Protein AF-A0A7S4FE88-F1 (afdb_monomer_lite)

pLDDT: mean 75.57, std 20.67, range [32.81, 97.56]

Foldseek 3Di:
DQVVLVQDFDAQVPDDDDVPHPDWDAFQDKDFDDDPLGRDGFFIFGAHHTPVVCVVVVRGDGGTRTDDGCPDPVCVVDDNPDPPQDDSRDGGGDDDDPDDDPDDPPPPDDPPDDDDDDDDDDDDDDDDDDD

Radius of gyration: 26.71 Å; chains: 1; bounding box: 44×68×60 Å

Structure (mmCIF, N/CA/C/O backbone):
data_AF-A0A7S4FE88-F1
#
_entry.id   AF-A0A7S4FE88-F1
#
loop_
_atom_site.group_PDB
_atom_site.id
_atom_site.type_symbol
_atom_site.label_atom_id
_atom_site.label_alt_id
_atom_site.label_comp_id
_atom_site.label_asym_id
_atom_site.label_entity_id
_atom_site.label_seq_id
_atom_site.pdbx_PDB_ins_code
_atom_site.Cartn_x
_atom_site.Cartn_y
_atom_site.Cartn_z
_atom_site.occupancy
_atom_site.B_iso_or_equiv
_atom_site.auth_seq_id
_atom_site.auth_comp_id
_atom_site.auth_asym_id
_atom_site.auth_atom_id
_atom_site.pdbx_PDB_model_num
ATOM 1 N N . SER A 1 1 ? 9.727 -9.482 3.174 1.00 65.50 1 SER A N 1
ATOM 2 C CA . SER A 1 1 ? 8.409 -10.100 2.912 1.00 65.50 1 SER A CA 1
ATOM 3 C C . SER A 1 1 ? 8.005 -9.771 1.486 1.00 65.50 1 SER A C 1
ATOM 5 O O . SER A 1 1 ? 7.892 -8.592 1.181 1.00 65.50 1 SER A O 1
ATOM 7 N N . THR A 1 2 ? 7.843 -10.772 0.616 1.00 82.38 2 THR A N 1
ATOM 8 C CA . THR A 1 2 ? 7.549 -10.596 -0.825 1.00 82.38 2 THR A CA 1
ATOM 9 C C . THR A 1 2 ? 6.069 -10.799 -1.170 1.00 82.38 2 THR A C 1
ATOM 11 O O . THR A 1 2 ? 5.673 -10.649 -2.321 1.00 82.38 2 THR A O 1
ATOM 14 N N . TYR A 1 3 ? 5.216 -11.099 -0.181 1.00 91.75 3 TYR A N 1
ATOM 15 C CA . TYR A 1 3 ? 3.792 -11.395 -0.401 1.00 91.75 3 TYR A CA 1
ATOM 16 C C . TYR A 1 3 ? 3.035 -10.252 -1.083 1.00 91.75 3 TYR A C 1
ATOM 18 O O . TYR A 1 3 ? 2.165 -10.497 -1.914 1.00 91.75 3 TYR A O 1
ATOM 26 N N . LEU A 1 4 ? 3.380 -9.006 -0.753 1.00 89.25 4 LEU A N 1
ATOM 27 C CA . LEU A 1 4 ? 2.716 -7.831 -1.307 1.00 89.25 4 LEU A CA 1
ATOM 28 C C . LEU A 1 4 ? 2.999 -7.665 -2.808 1.00 89.25 4 LEU A C 1
ATOM 30 O O . LEU A 1 4 ? 2.077 -7.371 -3.555 1.00 89.25 4 LEU A O 1
ATOM 34 N N . LEU A 1 5 ? 4.224 -7.962 -3.265 1.00 88.38 5 LEU A N 1
ATOM 35 C CA . LEU A 1 5 ? 4.581 -7.985 -4.696 1.00 88.38 5 LEU A CA 1
ATOM 36 C C . LEU A 1 5 ? 3.813 -9.063 -5.474 1.00 88.38 5 LEU A C 1
ATOM 38 O O . LEU A 1 5 ? 3.693 -8.997 -6.689 1.00 88.38 5 LEU A O 1
ATOM 42 N N . ARG A 1 6 ? 3.258 -10.053 -4.768 1.00 89.69 6 ARG A N 1
ATOM 43 C CA . ARG A 1 6 ? 2.417 -11.114 -5.335 1.00 89.69 6 ARG A CA 1
ATOM 44 C C . ARG A 1 6 ? 0.919 -10.811 -5.214 1.00 89.69 6 ARG A C 1
ATOM 46 O O . ARG A 1 6 ? 0.104 -11.702 -5.426 1.00 89.69 6 ARG A O 1
ATOM 53 N N . GLY A 1 7 ? 0.553 -9.582 -4.838 1.00 91.19 7 GLY A N 1
ATOM 54 C CA . GLY A 1 7 ? -0.838 -9.129 -4.754 1.00 91.19 7 GLY A CA 1
ATOM 55 C C . GLY A 1 7 ? -1.565 -9.477 -3.451 1.00 91.19 7 GLY A C 1
ATOM 56 O O . GLY A 1 7 ? -2.786 -9.352 -3.390 1.00 91.19 7 GLY A O 1
ATOM 57 N N . ALA A 1 8 ? -0.862 -9.914 -2.401 1.00 95.19 8 ALA A N 1
ATOM 58 C CA . ALA A 1 8 ? -1.494 -10.134 -1.101 1.00 95.19 8 ALA A CA 1
ATOM 59 C C . ALA A 1 8 ? -1.974 -8.814 -0.474 1.00 95.19 8 ALA A C 1
ATOM 61 O O . ALA A 1 8 ? -1.307 -7.789 -0.583 1.00 95.19 8 ALA A O 1
ATOM 62 N N . ASP A 1 9 ? -3.091 -8.850 0.255 1.00 96.38 9 ASP A N 1
ATOM 63 C CA . ASP A 1 9 ? -3.584 -7.680 0.987 1.00 96.38 9 ASP A CA 1
ATOM 64 C C . ASP A 1 9 ? -2.616 -7.236 2.098 1.00 96.38 9 ASP A C 1
ATOM 66 O O . ASP A 1 9 ? -1.974 -8.057 2.762 1.00 96.38 9 ASP A O 1
ATOM 70 N N . LEU A 1 10 ? -2.563 -5.926 2.363 1.00 94.62 10 LEU A N 1
ATOM 71 C CA . LEU A 1 10 ? -1.744 -5.393 3.449 1.00 94.62 10 LEU A CA 1
ATOM 72 C C . LEU A 1 10 ? -2.444 -5.618 4.788 1.00 94.62 10 LEU A C 1
ATOM 74 O O . LEU A 1 10 ? -3.554 -5.131 5.046 1.00 94.62 10 LEU A O 1
ATOM 78 N N . MET A 1 11 ? -1.749 -6.321 5.671 1.00 95.69 11 MET A N 1
ATOM 79 C CA . MET A 1 11 ? -2.205 -6.599 7.024 1.00 95.69 11 MET A CA 1
ATOM 80 C C . MET A 1 11 ? -1.666 -5.533 7.983 1.00 95.69 11 MET A C 1
ATOM 82 O O . MET A 1 11 ? -0.482 -5.207 7.946 1.00 95.69 11 MET A O 1
ATOM 86 N N . LEU A 1 12 ? -2.522 -5.022 8.872 1.00 93.44 12 LEU A N 1
ATOM 87 C CA . LEU A 1 12 ? -2.180 -3.979 9.847 1.00 93.44 12 LEU A CA 1
ATOM 88 C C . LEU A 1 12 ? -0.960 -4.306 10.732 1.00 93.44 12 LEU A C 1
ATOM 90 O O . LEU A 1 12 ? -0.203 -3.375 11.002 1.00 93.44 12 LEU A O 1
ATOM 94 N N . PRO A 1 13 ? -0.687 -5.571 11.127 1.00 92.94 13 PRO A N 1
ATOM 95 C CA . PRO A 1 13 ? 0.528 -5.897 11.878 1.00 92.94 13 PRO A CA 1
ATOM 96 C C . PRO A 1 13 ? 1.836 -5.622 11.124 1.00 92.94 13 PRO A C 1
ATOM 98 O O . PRO A 1 13 ? 2.874 -5.479 11.759 1.00 92.94 13 PRO A O 1
ATOM 101 N N . GLY A 1 14 ? 1.798 -5.570 9.788 1.00 90.75 14 GLY A N 1
ATOM 102 C CA . GLY A 1 14 ? 2.956 -5.254 8.948 1.00 90.75 14 GLY A CA 1
ATOM 103 C C . GLY A 1 14 ? 3.134 -3.759 8.676 1.00 90.75 14 GLY A C 1
ATOM 104 O O . GLY A 1 14 ? 4.072 -3.385 7.979 1.00 90.75 14 GLY A O 1
ATOM 105 N N . VAL A 1 15 ? 2.239 -2.907 9.187 1.00 90.31 15 VAL A N 1
ATOM 106 C CA . VAL A 1 15 ? 2.316 -1.454 9.006 1.00 90.31 15 VAL A CA 1
ATOM 107 C C . VAL A 1 15 ? 3.143 -0.838 10.127 1.00 90.31 15 VAL A C 1
ATOM 109 O O . VAL A 1 15 ? 2.928 -1.102 11.311 1.00 90.31 15 VAL A O 1
ATOM 112 N N . LEU A 1 16 ? 4.088 0.012 9.746 1.00 87.38 16 LEU A N 1
ATOM 113 C CA . LEU A 1 16 ? 4.956 0.711 10.682 1.00 87.38 16 LEU A CA 1
ATOM 114 C C . LEU A 1 16 ? 4.213 1.871 11.339 1.00 87.38 16 LEU A C 1
ATOM 116 O O . LEU A 1 16 ? 3.407 2.558 10.713 1.00 87.38 16 LEU A O 1
ATOM 120 N N . ARG A 1 17 ? 4.497 2.082 12.624 1.00 81.50 17 ARG A N 1
ATOM 121 C CA . ARG A 1 17 ? 3.881 3.113 13.465 1.00 81.50 17 ARG A CA 1
ATOM 122 C C . ARG A 1 17 ? 5.016 3.957 14.057 1.00 81.50 17 ARG A C 1
ATOM 124 O O . ARG A 1 17 ? 5.737 3.448 14.908 1.00 81.50 17 ARG A O 1
ATOM 131 N N . GLY A 1 18 ? 5.221 5.188 13.587 1.00 73.88 18 GLY A N 1
ATOM 132 C CA . GLY A 1 18 ? 6.309 6.077 14.036 1.00 73.88 18 GLY A CA 1
ATOM 133 C C . GLY A 1 18 ? 6.567 7.236 13.067 1.00 73.88 18 GLY A C 1
ATOM 134 O O . GLY A 1 18 ? 5.633 7.700 12.429 1.00 73.88 18 GLY A O 1
ATOM 135 N N . GLU A 1 19 ? 7.807 7.704 12.907 1.00 57.16 19 GLU A N 1
ATOM 136 C CA . GLU A 1 19 ? 8.145 8.605 11.789 1.00 57.16 19 GLU A CA 1
ATOM 137 C C . GLU A 1 19 ? 7.770 7.916 10.464 1.00 57.16 19 GLU A C 1
ATOM 139 O O . GLU A 1 19 ? 8.326 6.877 10.114 1.00 57.16 19 GLU A O 1
ATOM 144 N N . GLY A 1 20 ? 6.731 8.426 9.795 1.00 59.91 20 GLY A N 1
ATOM 145 C CA . GLY A 1 20 ? 6.057 7.733 8.692 1.00 59.91 20 GLY A CA 1
ATOM 146 C C . GLY A 1 20 ? 4.706 7.089 9.039 1.00 59.91 20 GLY A C 1
ATOM 147 O O . GLY A 1 20 ? 4.237 6.251 8.268 1.00 59.91 20 GLY A O 1
ATOM 148 N N . VAL A 1 21 ? 4.056 7.448 10.164 1.00 59.94 21 VAL A N 1
ATOM 149 C CA . VAL A 1 21 ? 2.650 7.069 10.415 1.00 59.94 21 VAL A CA 1
ATOM 150 C C . VAL A 1 21 ? 1.835 7.491 9.189 1.00 59.94 21 VAL A C 1
ATOM 152 O O . VAL A 1 21 ? 1.928 8.654 8.789 1.00 59.94 21 VAL A O 1
ATOM 155 N N . PRO A 1 22 ? 1.017 6.601 8.599 1.00 66.06 22 PRO A N 1
ATOM 156 C CA . PRO A 1 22 ? 0.068 7.037 7.593 1.00 66.06 22 PRO A CA 1
ATOM 157 C C . PRO A 1 22 ? -0.813 8.125 8.207 1.00 66.06 22 PRO A C 1
ATOM 159 O O . PRO A 1 22 ? -1.396 7.920 9.275 1.00 66.06 22 PRO A O 1
ATOM 162 N N . GLU A 1 23 ? -0.899 9.274 7.536 1.00 79.75 23 GLU A N 1
ATOM 163 C CA . GLU A 1 23 ? -1.867 10.314 7.877 1.00 79.75 23 GLU A CA 1
ATOM 164 C C . GLU A 1 23 ? -3.232 9.681 8.181 1.00 79.75 23 GLU A C 1
ATOM 166 O O . GLU A 1 23 ? -3.580 8.670 7.550 1.00 79.75 23 GLU A O 1
ATOM 171 N N . PRO A 1 24 ? -4.023 10.259 9.104 1.00 88.50 24 PRO A N 1
ATOM 172 C CA . PRO A 1 24 ? -5.356 9.759 9.395 1.00 88.50 24 PRO A CA 1
ATOM 173 C C . PRO A 1 24 ? -6.112 9.425 8.105 1.00 88.50 24 PRO A C 1
ATOM 175 O O . PRO A 1 24 ? -6.147 10.208 7.158 1.00 88.50 24 PRO A O 1
ATOM 178 N N . PHE A 1 25 ? -6.660 8.219 8.045 1.00 91.88 25 PHE A N 1
ATOM 179 C CA . PHE A 1 25 ? -7.365 7.686 6.890 1.00 91.88 25 PHE A CA 1
ATOM 180 C C . PHE A 1 25 ? -8.731 7.165 7.316 1.00 91.88 25 PHE A C 1
ATOM 182 O O . PHE A 1 25 ? -8.921 6.643 8.422 1.00 91.88 25 PHE A O 1
ATOM 189 N N . LEU A 1 26 ? -9.690 7.298 6.416 1.00 96.00 26 LEU A N 1
ATOM 190 C CA . LEU A 1 26 ? -11.017 6.728 6.530 1.00 96.00 26 LEU A CA 1
ATOM 191 C C . LEU A 1 26 ? -11.029 5.329 5.920 1.00 96.00 26 LEU A C 1
ATOM 193 O O . LEU A 1 26 ? -10.098 4.911 5.229 1.00 96.00 26 LEU A O 1
ATOM 197 N N . ALA A 1 27 ? -12.093 4.580 6.195 1.00 95.38 27 ALA A N 1
ATOM 198 C CA . ALA A 1 27 ? -12.337 3.332 5.492 1.00 95.38 27 ALA A CA 1
ATOM 199 C C 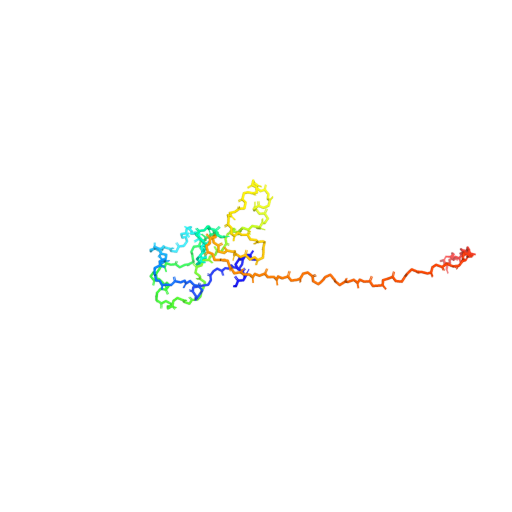. ALA A 1 27 ? -12.648 3.623 4.017 1.00 95.38 27 ALA A C 1
ATOM 201 O O . ALA A 1 27 ? -13.400 4.543 3.708 1.00 95.38 27 ALA A O 1
ATOM 202 N N . ARG A 1 28 ? -12.139 2.772 3.121 1.00 96.12 28 ARG A N 1
ATOM 203 C CA . ARG A 1 28 ? -12.268 2.845 1.655 1.00 96.12 28 ARG A CA 1
ATOM 204 C C . ARG A 1 28 ? -11.457 3.952 0.975 1.00 96.12 28 ARG A C 1
ATOM 206 O O . ARG A 1 28 ? -11.519 4.040 -0.251 1.00 96.12 28 ARG A O 1
ATOM 213 N N . ASP A 1 29 ? -10.626 4.685 1.704 1.00 95.94 29 ASP A N 1
ATOM 214 C CA . ASP A 1 29 ? -9.687 5.654 1.133 1.00 95.94 29 ASP A CA 1
ATOM 215 C C . ASP A 1 29 ? -8.670 4.986 0.208 1.00 95.94 29 ASP A C 1
ATOM 217 O O . ASP A 1 29 ? -8.216 3.865 0.456 1.00 95.94 29 ASP A O 1
ATOM 221 N N . LYS A 1 30 ? -8.292 5.683 -0.868 1.00 95.75 30 LYS A N 1
ATOM 222 C CA . LYS A 1 30 ? -7.214 5.241 -1.757 1.00 95.75 30 LYS A CA 1
ATOM 223 C C . LYS A 1 30 ? -5.873 5.634 -1.164 1.00 95.75 30 LYS A C 1
ATOM 225 O O . LYS A 1 30 ? -5.647 6.801 -0.858 1.00 95.75 30 LYS A O 1
ATOM 230 N N . ARG A 1 31 ? -4.982 4.659 -1.005 1.00 93.81 31 ARG A N 1
ATOM 231 C CA . ARG A 1 31 ? -3.636 4.869 -0.463 1.00 93.81 31 ARG A CA 1
ATOM 232 C C . ARG A 1 31 ? -2.615 4.046 -1.239 1.00 93.81 31 ARG A C 1
ATOM 234 O O . ARG A 1 31 ? -2.935 2.976 -1.764 1.00 93.81 31 ARG A O 1
ATOM 241 N N . CYS A 1 32 ? -1.391 4.557 -1.289 1.00 92.69 32 CYS A N 1
ATOM 242 C CA . CYS A 1 32 ? -0.224 3.817 -1.742 1.00 92.69 32 CYS A CA 1
ATOM 243 C C . CYS A 1 32 ? 0.475 3.133 -0.562 1.00 92.69 32 CYS A C 1
ATOM 245 O O . 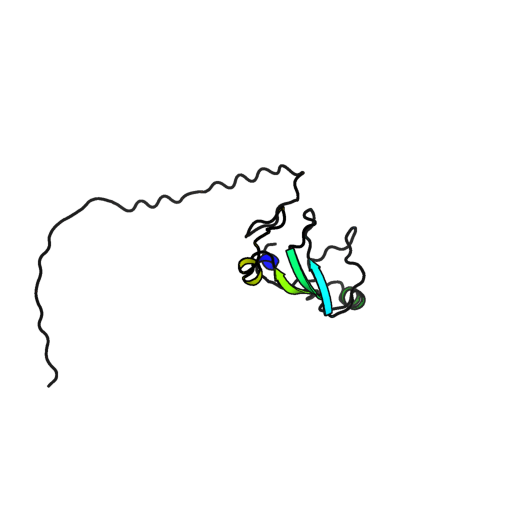CYS A 1 32 ? 0.365 3.567 0.586 1.00 92.69 32 CYS A O 1
ATOM 247 N N . VAL A 1 33 ? 1.193 2.055 -0.861 1.00 91.50 33 VAL A N 1
ATOM 248 C CA . VAL A 1 33 ? 2.095 1.382 0.071 1.00 91.50 33 VAL A CA 1
ATOM 249 C C . VAL A 1 33 ? 3.522 1.681 -0.353 1.00 91.50 33 VAL A C 1
ATOM 251 O O . VAL A 1 33 ? 3.884 1.470 -1.510 1.00 91.50 33 VAL A O 1
ATOM 254 N N . VAL A 1 34 ? 4.312 2.156 0.600 1.00 89.50 34 VAL A N 1
ATOM 255 C CA . VAL A 1 34 ? 5.750 2.398 0.470 1.00 89.50 34 VAL A CA 1
ATOM 256 C C . VAL A 1 34 ? 6.487 1.519 1.473 1.00 89.50 34 VAL A C 1
ATOM 258 O O . VAL A 1 34 ? 5.929 1.150 2.512 1.00 89.50 34 VAL A O 1
ATOM 261 N N . VAL A 1 35 ? 7.731 1.166 1.164 1.00 86.25 35 VAL A N 1
ATOM 262 C CA . VAL A 1 35 ? 8.575 0.349 2.043 1.00 86.25 35 VAL A CA 1
ATOM 263 C C . VAL A 1 35 ? 9.589 1.254 2.739 1.00 86.25 35 VAL A C 1
ATOM 265 O O . VAL A 1 35 ? 10.029 2.259 2.191 1.00 86.25 35 VAL A O 1
ATOM 268 N N . LEU A 1 36 ? 9.989 0.910 3.964 1.00 83.12 36 LEU A N 1
ATOM 269 C CA . LEU A 1 36 ? 11.139 1.561 4.601 1.00 83.12 36 LEU A CA 1
ATOM 270 C C . LEU A 1 36 ? 12.344 1.559 3.661 1.00 83.12 36 LEU A C 1
ATOM 272 O O . LEU A 1 36 ? 12.629 0.542 3.032 1.00 83.12 36 LEU A O 1
ATOM 276 N N . LYS A 1 37 ? 13.078 2.676 3.627 1.00 81.19 37 LYS A N 1
ATOM 277 C CA . LYS A 1 37 ? 14.290 2.855 2.809 1.00 81.19 37 LYS A CA 1
ATOM 278 C C . LYS A 1 37 ? 14.063 2.790 1.285 1.00 81.19 37 LYS A C 1
ATOM 280 O O . LYS A 1 37 ? 15.032 2.864 0.532 1.00 81.19 37 LYS A O 1
ATOM 285 N N . ASN A 1 38 ? 12.813 2.703 0.825 1.00 83.56 38 ASN A N 1
ATOM 286 C CA . ASN A 1 38 ? 12.437 2.945 -0.564 1.00 83.56 38 ASN A CA 1
ATOM 287 C C . ASN A 1 38 ? 11.136 3.767 -0.608 1.00 83.56 38 ASN A C 1
ATOM 289 O O . ASN A 1 38 ? 10.037 3.243 -0.422 1.00 83.56 38 ASN A O 1
ATOM 293 N N . GLY A 1 39 ? 11.270 5.074 -0.848 1.00 81.50 39 GLY A N 1
ATOM 294 C CA . GLY A 1 39 ? 10.155 6.024 -0.842 1.00 81.50 39 GLY A CA 1
ATOM 295 C C . GLY A 1 39 ? 9.226 5.920 -2.053 1.00 81.50 39 GLY A C 1
ATOM 296 O O . GLY A 1 39 ? 8.228 6.635 -2.124 1.00 81.50 39 GLY A O 1
ATOM 297 N N . MET A 1 40 ? 9.530 5.044 -3.009 1.00 86.19 40 MET A N 1
ATOM 298 C CA . MET A 1 40 ? 8.731 4.871 -4.213 1.00 86.19 40 MET A CA 1
ATOM 299 C C . MET A 1 40 ? 7.518 3.958 -3.934 1.00 86.19 40 MET A C 1
ATOM 301 O O . MET A 1 40 ? 7.661 2.954 -3.233 1.00 86.19 40 MET A O 1
ATOM 305 N N . PRO A 1 41 ? 6.318 4.247 -4.472 1.00 89.12 41 PRO A N 1
ATOM 306 C CA . PRO A 1 41 ? 5.133 3.407 -4.277 1.00 89.12 41 PRO A CA 1
ATOM 307 C C . PRO A 1 41 ? 5.285 2.002 -4.875 1.00 89.12 41 PRO A C 1
ATOM 309 O O . PRO A 1 41 ? 5.604 1.871 -6.054 1.00 89.12 41 PRO A O 1
ATOM 312 N N . MET A 1 42 ? 4.979 0.959 -4.097 1.00 88.56 42 MET A N 1
ATOM 313 C CA . MET A 1 42 ? 5.013 -0.433 -4.580 1.00 88.56 42 MET A CA 1
ATOM 314 C C . MET A 1 42 ? 3.646 -0.993 -4.959 1.00 88.56 42 MET A C 1
ATOM 316 O O . MET A 1 42 ? 3.532 -1.926 -5.751 1.00 88.56 42 MET A O 1
ATOM 320 N N . ALA A 1 43 ? 2.607 -0.484 -4.308 1.00 92.56 43 ALA A N 1
ATOM 321 C CA . ALA A 1 43 ? 1.249 -0.963 -4.457 1.00 92.56 43 ALA A CA 1
ATOM 322 C C . ALA A 1 43 ? 0.279 0.178 -4.191 1.00 92.56 43 ALA A C 1
ATOM 324 O O . ALA A 1 43 ? 0.566 1.096 -3.419 1.00 92.56 43 ALA A O 1
ATOM 325 N N . VAL A 1 44 ? -0.899 0.091 -4.792 1.00 94.75 44 VAL A N 1
ATOM 326 C CA . VAL A 1 44 ? -2.024 0.979 -4.513 1.00 94.75 44 VAL A CA 1
ATOM 327 C C . VAL A 1 44 ? -3.242 0.152 -4.146 1.00 94.75 44 VAL A C 1
ATOM 329 O O . VAL A 1 44 ? -3.459 -0.955 -4.645 1.00 94.75 44 VAL A O 1
ATOM 332 N N . GLY A 1 45 ? -4.045 0.680 -3.233 1.00 96.19 45 GLY A N 1
ATOM 333 C CA . GLY A 1 45 ? -5.176 -0.053 -2.697 1.00 96.19 45 GLY A CA 1
ATOM 334 C C . GLY A 1 45 ? -6.229 0.827 -2.052 1.00 96.19 45 GLY A C 1
ATOM 335 O O . GLY A 1 45 ? -6.142 2.054 -2.052 1.00 96.19 45 GLY A O 1
ATOM 336 N N . SER A 1 46 ? -7.246 0.169 -1.504 1.00 97.56 46 SER A N 1
ATOM 337 C CA . SER A 1 46 ? -8.311 0.796 -0.722 1.00 97.56 46 SER A CA 1
ATOM 338 C C . SER A 1 46 ? -8.200 0.359 0.731 1.00 97.56 46 SER A C 1
ATOM 340 O O . SER A 1 46 ? -8.152 -0.842 1.002 1.00 97.56 46 SER A O 1
ATOM 342 N N . THR A 1 47 ? -8.214 1.294 1.675 1.00 96.62 47 THR A N 1
ATOM 343 C CA . THR A 1 47 ? -8.241 0.961 3.104 1.00 96.62 47 THR A CA 1
ATOM 344 C C . THR A 1 47 ? -9.517 0.191 3.440 1.00 96.62 47 THR A C 1
ATOM 346 O O . THR A 1 47 ? -10.591 0.433 2.887 1.00 96.62 47 THR A O 1
ATOM 349 N N . THR A 1 48 ? -9.421 -0.778 4.341 1.00 96.94 48 THR A N 1
ATOM 350 C CA . THR A 1 48 ? -10.580 -1.570 4.788 1.00 96.94 48 THR A CA 1
ATOM 351 C C . THR A 1 48 ? -11.178 -1.055 6.089 1.00 96.94 48 THR A C 1
ATOM 353 O O . THR A 1 48 ? -12.290 -1.435 6.440 1.00 96.94 48 THR A O 1
ATOM 356 N N . LEU A 1 49 ? -10.436 -0.214 6.805 1.00 95.19 49 LEU A N 1
ATOM 357 C CA . LEU A 1 49 ? -10.779 0.353 8.103 1.00 95.19 49 LEU A CA 1
ATOM 358 C C . LEU A 1 49 ? -10.326 1.811 8.139 1.00 95.19 49 LEU A C 1
ATOM 360 O O . LEU A 1 49 ? -9.434 2.196 7.386 1.00 95.19 49 LEU A O 1
ATOM 364 N N . SER A 1 50 ? -10.906 2.600 9.033 1.00 94.94 50 SER A N 1
ATOM 365 C CA . SER A 1 50 ? -10.364 3.906 9.412 1.00 94.94 50 SER A CA 1
ATOM 366 C C . SER A 1 50 ? -9.208 3.767 10.408 1.00 94.94 50 SER A C 1
ATOM 368 O O . SER A 1 50 ? -9.083 2.750 11.099 1.00 94.94 50 SER A O 1
ATOM 370 N N . THR A 1 51 ? -8.394 4.813 10.567 1.00 92.88 51 THR A N 1
ATOM 371 C CA . THR A 1 51 ? -7.347 4.858 11.602 1.00 92.88 51 THR A CA 1
ATOM 372 C C . THR A 1 51 ? -7.933 4.659 13.000 1.00 92.88 51 THR A C 1
ATOM 374 O O . THR A 1 51 ? -7.347 3.968 13.833 1.00 92.88 51 THR A O 1
ATOM 377 N N . THR A 1 52 ? -9.125 5.196 13.272 1.00 94.56 52 THR A N 1
ATOM 378 C CA . THR A 1 52 ? -9.810 5.020 14.559 1.00 94.56 52 THR A CA 1
ATOM 379 C C . THR A 1 52 ? -10.164 3.554 14.816 1.00 94.56 52 THR A C 1
ATOM 381 O O . THR A 1 52 ? -9.934 3.042 15.911 1.00 94.56 52 THR A O 1
ATOM 384 N N . GLU A 1 53 ? -10.686 2.844 13.815 1.00 95.31 53 GLU A N 1
ATOM 385 C CA . GLU A 1 53 ? -10.997 1.414 13.928 1.00 95.31 53 GLU A CA 1
ATOM 386 C C . GLU A 1 53 ? -9.740 0.548 14.016 1.00 95.31 53 GLU A C 1
ATOM 388 O O . GLU A 1 53 ? -9.712 -0.402 14.798 1.00 95.31 53 GLU A O 1
ATOM 393 N N . ALA A 1 54 ? -8.695 0.882 13.255 1.00 93.62 54 ALA A N 1
ATOM 394 C CA . ALA A 1 54 ? -7.406 0.203 13.328 1.00 93.62 54 ALA A CA 1
ATOM 395 C C . ALA A 1 54 ? -6.815 0.296 14.743 1.00 93.62 54 ALA A C 1
ATOM 397 O O . ALA A 1 54 ? -6.377 -0.716 15.290 1.00 93.62 54 ALA A O 1
ATOM 398 N N . ASN A 1 55 ? -6.893 1.469 15.381 1.00 92.75 55 ASN A N 1
ATOM 399 C CA . ASN A 1 55 ? -6.478 1.651 16.773 1.00 92.75 55 ASN A CA 1
ATOM 400 C C . ASN A 1 55 ? -7.325 0.824 17.750 1.00 92.75 55 ASN A C 1
ATOM 402 O O . ASN A 1 55 ? -6.764 0.113 18.582 1.00 92.75 55 ASN A O 1
ATOM 406 N N . LYS A 1 56 ? -8.660 0.834 17.611 1.00 95.81 56 LYS A N 1
ATOM 407 C CA . LYS A 1 56 ? -9.561 0.001 18.437 1.00 95.81 56 LYS A CA 1
ATOM 408 C C . LYS A 1 56 ? -9.253 -1.494 18.315 1.00 95.81 56 LYS A C 1
ATOM 410 O O . LYS A 1 56 ? -9.332 -2.221 19.298 1.00 95.81 56 LYS A O 1
ATOM 415 N N . LYS A 1 57 ? -8.867 -1.950 17.121 1.00 94.44 57 LYS A N 1
ATOM 416 C CA . LYS A 1 57 ? -8.457 -3.337 16.839 1.00 94.44 57 LYS A CA 1
ATOM 417 C C . LYS A 1 57 ? -6.979 -3.611 17.135 1.00 94.44 57 LYS A C 1
ATOM 419 O O . LYS A 1 57 ? -6.475 -4.665 16.754 1.00 94.44 57 LYS A O 1
ATOM 424 N N . GLN A 1 58 ? -6.276 -2.677 17.778 1.00 93.94 58 GLN A N 1
ATOM 425 C CA . GLN A 1 58 ? -4.853 -2.784 18.112 1.00 93.94 58 GLN A CA 1
ATOM 426 C C . GLN A 1 58 ? -3.974 -3.133 16.900 1.00 93.94 58 GLN A C 1
ATOM 428 O O . GLN A 1 58 ? -3.037 -3.921 17.012 1.00 93.94 58 GLN A O 1
ATOM 433 N N . TRP A 1 59 ? -4.290 -2.559 15.735 1.00 93.06 59 TRP A N 1
ATOM 434 C CA . TRP A 1 59 ? -3.572 -2.781 14.480 1.00 93.06 59 TRP A CA 1
ATOM 435 C C . TRP A 1 59 ? -3.516 -4.255 14.052 1.00 93.06 59 TRP A C 1
ATOM 437 O O . TRP A 1 59 ? -2.517 -4.731 13.521 1.00 93.06 59 TRP A O 1
ATOM 447 N N . LYS A 1 60 ? -4.612 -4.993 14.257 1.00 94.88 60 LYS A N 1
ATOM 448 C CA . LYS A 1 60 ? -4.765 -6.378 13.793 1.00 94.88 60 LYS A CA 1
ATOM 449 C C . LYS A 1 60 ? -5.763 -6.492 12.645 1.00 94.88 60 LYS A C 1
ATOM 451 O O . LYS A 1 60 ? -6.750 -5.762 12.576 1.00 94.88 60 LYS A O 1
ATOM 456 N N . GLY A 1 61 ? -5.529 -7.479 11.782 1.00 95.00 61 GLY A N 1
ATOM 457 C CA . GLY A 1 61 ? -6.382 -7.789 10.635 1.00 95.00 61 GLY A CA 1
ATOM 458 C C . GLY A 1 61 ? -5.970 -7.066 9.353 1.00 95.00 61 GLY A C 1
ATOM 459 O O . GLY A 1 61 ? -4.867 -6.535 9.245 1.00 95.00 61 GLY A O 1
ATOM 460 N N . LYS A 1 62 ? -6.861 -7.093 8.361 1.00 96.25 62 LYS A N 1
ATOM 461 C CA . LYS A 1 62 ? -6.651 -6.474 7.048 1.00 96.25 62 LYS A CA 1
ATOM 462 C C . LYS A 1 62 ? -6.766 -4.953 7.153 1.00 96.25 62 LYS A C 1
ATOM 464 O O . LYS A 1 62 ? -7.743 -4.464 7.723 1.00 96.25 62 LYS A O 1
ATOM 469 N N . GLY A 1 63 ? -5.775 -4.236 6.626 1.00 94.56 63 GLY A N 1
ATOM 470 C CA . GLY A 1 63 ? -5.713 -2.771 6.635 1.00 94.56 63 GLY A CA 1
ATOM 471 C C . GLY A 1 63 ? -5.956 -2.142 5.267 1.00 94.56 63 GLY A C 1
ATOM 472 O O . GLY A 1 63 ? -6.636 -1.121 5.176 1.00 94.56 63 GLY A O 1
ATOM 473 N N . LEU A 1 64 ? -5.446 -2.768 4.205 1.00 95.88 64 LEU A N 1
ATOM 474 C CA . LEU A 1 64 ? -5.608 -2.315 2.825 1.00 95.88 64 LEU A CA 1
ATOM 475 C C . LEU A 1 64 ? -5.935 -3.513 1.936 1.00 95.88 64 LEU A C 1
ATOM 477 O O . LEU A 1 64 ? -5.231 -4.522 1.970 1.00 95.88 64 LEU A O 1
ATOM 481 N N . ARG A 1 65 ? -6.974 -3.377 1.113 1.00 97.31 65 ARG A N 1
ATOM 482 C CA . ARG A 1 65 ? -7.178 -4.244 -0.043 1.00 97.31 65 ARG A CA 1
ATOM 483 C C . ARG A 1 65 ? -6.308 -3.749 -1.185 1.00 97.31 65 ARG A C 1
ATOM 485 O O . ARG A 1 65 ? -6.482 -2.606 -1.614 1.00 97.31 65 ARG A O 1
ATOM 492 N N . VAL A 1 66 ? -5.421 -4.595 -1.681 1.00 96.44 66 VAL A N 1
ATOM 493 C CA . VAL A 1 66 ? -4.552 -4.251 -2.809 1.00 96.44 66 VAL A CA 1
ATOM 494 C C . VAL A 1 66 ? -5.358 -4.278 -4.104 1.00 96.44 66 VAL A C 1
ATOM 496 O O . VAL A 1 66 ? -6.206 -5.144 -4.304 1.00 96.44 66 VAL A O 1
ATOM 499 N N . LEU A 1 67 ? -5.145 -3.270 -4.948 1.00 96.12 67 LEU A N 1
ATOM 500 C CA . LEU A 1 67 ? -5.799 -3.138 -6.252 1.00 96.12 67 LEU A CA 1
ATOM 501 C C . LEU A 1 67 ? -4.806 -3.294 -7.399 1.00 96.12 67 LEU A C 1
ATOM 503 O O . LEU A 1 67 ? -5.175 -3.818 -8.441 1.00 96.12 67 LEU A O 1
ATOM 507 N N . HIS A 1 68 ? -3.576 -2.825 -7.203 1.00 93.31 68 HIS A N 1
ATOM 508 C CA . HIS A 1 68 ? -2.520 -2.885 -8.202 1.00 93.31 68 HIS A CA 1
ATOM 509 C C . HIS A 1 68 ? -1.155 -2.908 -7.514 1.00 93.31 68 HIS A C 1
ATOM 511 O O . HIS A 1 68 ? -0.967 -2.239 -6.489 1.00 93.31 68 HIS A O 1
ATOM 517 N N . VAL A 1 69 ? -0.222 -3.676 -8.076 1.00 92.94 69 VAL A N 1
ATOM 518 C CA . VAL A 1 69 ? 1.169 -3.778 -7.615 1.00 92.94 69 VAL A CA 1
ATOM 519 C C . VAL A 1 69 ? 2.125 -3.612 -8.787 1.00 92.94 69 VAL A C 1
ATOM 521 O O . VAL A 1 69 ? 1.799 -3.947 -9.926 1.00 92.94 69 VAL A O 1
ATOM 524 N N . VAL A 1 70 ? 3.330 -3.122 -8.508 1.00 89.25 70 VAL A N 1
ATOM 525 C CA . VAL A 1 70 ? 4.393 -3.072 -9.518 1.00 89.25 70 VAL A CA 1
ATOM 526 C C . VAL A 1 70 ? 4.660 -4.494 -10.040 1.00 89.25 70 VAL A C 1
ATOM 528 O O . VAL A 1 70 ? 4.749 -5.435 -9.253 1.00 89.25 70 VAL A O 1
ATOM 531 N N . TYR A 1 71 ? 4.788 -4.632 -11.364 1.00 88.50 71 TYR A N 1
ATOM 532 C CA . TYR A 1 71 ? 4.929 -5.896 -12.111 1.00 88.50 71 TYR A CA 1
ATOM 533 C C . TYR A 1 71 ? 3.694 -6.804 -12.215 1.00 88.50 71 TYR A C 1
ATOM 535 O O . TYR A 1 71 ? 3.832 -7.938 -12.674 1.00 88.50 71 TYR A O 1
ATOM 543 N N . ASP A 1 72 ? 2.492 -6.348 -11.854 1.00 90.62 72 ASP A N 1
ATOM 544 C CA . ASP A 1 72 ? 1.282 -7.096 -12.216 1.00 90.62 72 ASP A CA 1
ATOM 545 C C . ASP A 1 72 ? 0.926 -6.972 -13.711 1.00 90.62 72 ASP A C 1
ATOM 547 O O . ASP A 1 72 ? 1.546 -6.233 -14.476 1.00 90.62 72 ASP A O 1
ATOM 551 N N . CYS A 1 73 ? -0.105 -7.695 -14.153 1.00 90.44 73 CYS A N 1
ATOM 552 C CA . CYS A 1 73 ? -0.515 -7.688 -15.558 1.00 90.44 73 CYS A CA 1
ATOM 553 C C . CYS A 1 73 ? -0.908 -6.288 -16.063 1.00 90.44 73 CYS A C 1
ATOM 555 O O . CYS A 1 73 ? -0.725 -5.988 -17.243 1.00 90.44 73 CYS A O 1
ATOM 557 N N . LEU A 1 74 ? -1.443 -5.423 -15.189 1.00 89.44 74 LEU A N 1
ATOM 558 C CA . LEU A 1 74 ? -1.788 -4.049 -15.553 1.00 89.44 74 LEU A CA 1
ATOM 559 C C . LEU A 1 74 ? -0.521 -3.214 -15.768 1.00 89.44 74 LEU A C 1
ATOM 561 O O . LEU A 1 74 ? -0.454 -2.432 -16.715 1.00 89.44 74 LEU A O 1
ATOM 565 N N . TRP A 1 75 ? 0.496 -3.421 -14.931 1.00 87.81 75 TRP A N 1
ATOM 566 C CA . TRP A 1 75 ? 1.813 -2.818 -15.094 1.00 87.81 75 TRP A CA 1
ATOM 567 C C . TRP A 1 75 ? 2.457 -3.202 -16.432 1.00 87.81 75 TRP A C 1
ATOM 569 O O . TRP A 1 75 ? 2.970 -2.350 -17.157 1.00 87.81 75 TRP A O 1
ATOM 579 N N . GLU A 1 76 ? 2.418 -4.489 -16.782 1.00 87.62 76 GLU A N 1
ATOM 580 C CA . GLU A 1 76 ? 3.054 -5.020 -17.994 1.00 87.62 76 GLU A CA 1
ATOM 581 C C . GLU A 1 76 ? 2.412 -4.545 -19.298 1.00 87.62 76 GLU A C 1
ATOM 583 O O . GLU A 1 76 ? 3.096 -4.469 -20.328 1.00 87.62 76 GLU A O 1
ATOM 588 N N . ALA A 1 77 ? 1.119 -4.225 -19.246 1.00 87.88 77 ALA A N 1
ATOM 589 C CA . ALA A 1 77 ? 0.356 -3.691 -20.365 1.00 87.88 77 ALA A CA 1
ATOM 590 C C . ALA A 1 77 ? 0.638 -2.197 -20.632 1.00 87.88 77 ALA A C 1
ATOM 592 O O . ALA A 1 77 ? 0.381 -1.723 -21.738 1.00 87.88 77 ALA A O 1
ATOM 593 N N . GLY A 1 78 ? 1.146 -1.453 -19.642 1.00 84.12 78 GLY A N 1
ATOM 594 C CA . GLY A 1 78 ? 1.377 -0.009 -19.722 1.00 84.12 78 GLY A CA 1
ATOM 595 C C . GLY A 1 78 ? 2.788 0.406 -20.163 1.00 84.12 78 GLY A C 1
ATOM 596 O O . GLY A 1 78 ? 3.643 -0.410 -20.512 1.00 84.12 78 GLY A O 1
ATOM 597 N N . THR A 1 79 ? 3.055 1.716 -20.122 1.00 70.75 79 THR A N 1
ATOM 598 C CA . THR A 1 79 ? 4.395 2.282 -20.350 1.00 70.75 79 THR A CA 1
ATOM 599 C C . THR A 1 79 ? 5.308 1.896 -19.180 1.00 70.75 79 THR A C 1
ATOM 601 O O . THR A 1 79 ? 5.133 2.379 -18.065 1.00 70.75 79 THR A O 1
ATOM 604 N N . ARG A 1 80 ? 6.264 0.993 -19.435 1.00 74.94 80 ARG A N 1
ATOM 605 C CA . ARG A 1 80 ? 7.044 0.195 -18.460 1.00 74.94 80 ARG A CA 1
ATOM 606 C C . ARG A 1 80 ? 8.096 0.976 -17.645 1.00 74.94 80 ARG A C 1
ATOM 608 O O . ARG A 1 80 ? 9.244 0.552 -17.542 1.00 74.94 80 ARG A O 1
ATOM 615 N N . CYS A 1 81 ? 7.728 2.112 -17.062 1.00 74.56 81 CYS A N 1
ATOM 616 C CA . CYS A 1 81 ? 8.602 2.915 -16.201 1.00 74.56 81 CYS A CA 1
ATOM 617 C C . CYS A 1 81 ? 8.723 2.284 -14.805 1.00 74.56 81 CYS A C 1
ATOM 619 O O . CYS A 1 81 ? 7.954 2.615 -13.908 1.00 74.56 81 CYS A O 1
ATOM 621 N N . VAL A 1 82 ? 9.663 1.350 -14.628 1.00 76.69 82 VAL A N 1
ATOM 622 C CA . VAL A 1 82 ? 9.958 0.731 -13.324 1.00 76.69 82 VAL A CA 1
ATOM 623 C C . VAL A 1 82 ? 10.498 1.793 -12.359 1.00 76.69 82 VAL A C 1
ATOM 625 O O . VAL A 1 82 ? 11.518 2.410 -12.676 1.00 76.69 82 VAL A O 1
ATOM 628 N N . PRO A 1 83 ? 9.860 2.009 -11.192 1.00 76.19 83 PRO A N 1
ATOM 629 C CA . PRO A 1 83 ? 10.390 2.918 -10.188 1.00 76.19 83 PRO A CA 1
ATOM 630 C C . PRO A 1 83 ? 11.769 2.445 -9.716 1.00 76.19 83 PRO A C 1
ATOM 632 O O . PRO A 1 83 ? 12.037 1.244 -9.639 1.00 76.19 83 PRO A O 1
ATOM 635 N N . GLU A 1 84 ? 12.653 3.381 -9.384 1.00 78.44 84 GLU A N 1
ATOM 636 C CA . GLU A 1 84 ? 13.984 3.038 -8.886 1.00 78.44 84 GLU A CA 1
ATOM 637 C C . GLU A 1 84 ? 13.898 2.179 -7.611 1.00 78.44 84 GLU A C 1
ATOM 639 O O . GLU A 1 84 ? 13.002 2.341 -6.779 1.00 78.44 84 GLU A O 1
ATOM 644 N N . GLY A 1 85 ? 14.820 1.225 -7.473 1.00 81.12 85 GLY A N 1
ATOM 645 C CA . GLY A 1 85 ? 14.843 0.316 -6.330 1.00 81.12 85 GLY A CA 1
ATOM 646 C C . GLY A 1 85 ? 13.819 -0.825 -6.397 1.00 81.12 85 GLY A C 1
ATOM 647 O O . GLY A 1 85 ? 13.559 -1.449 -5.375 1.00 81.12 85 GLY A O 1
ATOM 648 N N . TYR A 1 86 ? 13.243 -1.137 -7.562 1.00 79.75 86 TYR A N 1
ATOM 649 C CA . TYR A 1 86 ? 12.413 -2.336 -7.740 1.00 79.75 86 TYR A CA 1
ATOM 650 C C . TYR A 1 86 ? 13.076 -3.374 -8.647 1.00 79.75 86 TYR A C 1
ATOM 652 O O . TYR A 1 86 ? 13.606 -3.078 -9.721 1.00 79.75 86 TYR A O 1
ATOM 660 N N . ARG A 1 87 ? 13.027 -4.623 -8.186 1.00 80.56 87 ARG A N 1
ATOM 661 C CA . ARG A 1 87 ? 13.254 -5.846 -8.954 1.00 80.56 87 ARG A CA 1
ATOM 662 C C . ARG A 1 87 ? 11.982 -6.687 -8.862 1.00 80.56 87 ARG A C 1
ATOM 664 O O . ARG A 1 87 ? 11.148 -6.477 -7.982 1.00 80.56 87 ARG A O 1
ATOM 671 N N . ARG A 1 88 ? 11.816 -7.633 -9.783 1.00 77.94 88 ARG A N 1
ATOM 672 C CA . ARG A 1 88 ? 10.560 -8.384 -9.946 1.00 77.94 88 ARG A CA 1
ATOM 673 C C . ARG A 1 88 ? 10.130 -9.136 -8.681 1.00 77.94 88 ARG A C 1
ATOM 675 O O . ARG A 1 88 ? 8.945 -9.307 -8.422 1.00 77.94 88 ARG A O 1
ATOM 682 N N . ASP A 1 89 ? 11.103 -9.557 -7.894 1.00 81.62 89 ASP A N 1
ATOM 683 C CA . ASP A 1 89 ? 10.981 -10.394 -6.709 1.00 81.62 89 ASP A CA 1
ATOM 684 C C . ASP A 1 89 ? 11.331 -9.662 -5.401 1.00 81.62 89 ASP A C 1
ATOM 686 O O . ASP A 1 89 ? 10.979 -10.140 -4.319 1.00 81.62 89 ASP A O 1
ATOM 690 N N . ARG A 1 90 ? 11.976 -8.490 -5.474 1.00 82.44 90 ARG A N 1
ATOM 691 C CA . ARG A 1 90 ? 12.461 -7.748 -4.301 1.00 82.44 90 ARG A CA 1
ATOM 692 C C . ARG A 1 90 ? 12.420 -6.231 -4.464 1.00 82.44 90 ARG A C 1
ATOM 694 O O . ARG A 1 90 ? 12.538 -5.683 -5.555 1.00 82.44 90 ARG A O 1
ATOM 701 N N . VAL A 1 91 ? 12.303 -5.549 -3.328 1.00 80.88 91 VAL A N 1
ATOM 702 C CA . VAL A 1 91 ? 12.452 -4.093 -3.224 1.00 80.88 91 VAL A CA 1
ATOM 703 C C . VAL A 1 91 ? 13.855 -3.800 -2.715 1.00 80.88 91 VAL A C 1
ATOM 705 O O . VAL A 1 91 ? 14.205 -4.211 -1.611 1.00 80.88 91 VAL A O 1
ATOM 708 N N . CYS A 1 92 ? 14.646 -3.106 -3.520 1.00 81.44 92 CYS A N 1
ATOM 709 C CA . CYS A 1 92 ? 15.952 -2.579 -3.160 1.00 81.44 92 CYS A CA 1
ATOM 710 C C . CYS A 1 92 ? 15.791 -1.217 -2.471 1.00 81.44 92 CYS A C 1
ATOM 712 O O . CYS A 1 92 ? 14.832 -0.478 -2.715 1.00 81.44 92 CYS A O 1
ATOM 714 N N . THR A 1 93 ? 16.739 -0.880 -1.606 1.00 76.69 93 THR A N 1
ATOM 715 C CA . THR A 1 93 ? 16.837 0.452 -1.009 1.00 76.69 93 THR A CA 1
ATOM 716 C C . THR A 1 93 ? 17.215 1.477 -2.083 1.00 76.69 93 THR A C 1
ATOM 718 O O . THR A 1 93 ? 17.928 1.154 -3.034 1.00 76.69 93 THR A O 1
ATOM 721 N N . GLN A 1 94 ? 16.713 2.711 -1.975 1.00 65.75 94 GLN A N 1
ATOM 722 C CA . GLN A 1 94 ? 17.205 3.797 -2.830 1.00 65.75 94 GLN A CA 1
ATOM 723 C C . GLN A 1 94 ? 18.655 4.098 -2.427 1.00 65.75 94 GLN A C 1
ATOM 725 O O . GLN A 1 94 ? 18.961 4.163 -1.236 1.00 65.75 94 GLN A O 1
ATOM 730 N N . ALA A 1 95 ? 19.551 4.177 -3.410 1.00 57.19 95 ALA A N 1
ATOM 731 C CA . ALA A 1 95 ? 20.983 4.012 -3.207 1.00 57.19 95 ALA A CA 1
ATOM 732 C C . ALA A 1 95 ? 21.591 4.995 -2.188 1.00 57.19 95 ALA A C 1
ATOM 734 O O . ALA A 1 95 ? 21.586 6.212 -2.361 1.00 57.19 95 ALA A O 1
ATOM 735 N N . GLY A 1 96 ? 22.154 4.375 -1.153 1.00 50.91 96 GLY A N 1
ATOM 736 C CA . GLY A 1 96 ? 23.132 4.869 -0.184 1.00 50.91 96 GLY A CA 1
ATOM 737 C C . GLY A 1 96 ? 23.635 3.737 0.731 1.00 50.91 96 GLY A C 1
ATOM 738 O O . GLY A 1 96 ? 24.236 4.011 1.762 1.00 50.91 96 GLY A O 1
ATOM 739 N N . ASP A 1 97 ? 23.347 2.473 0.396 1.00 46.56 97 ASP A N 1
ATOM 740 C CA . ASP A 1 97 ? 23.683 1.294 1.196 1.00 46.56 97 ASP A CA 1
ATOM 741 C C . ASP A 1 97 ? 24.276 0.243 0.256 1.00 46.56 97 ASP A C 1
ATOM 743 O O . ASP A 1 97 ? 23.572 -0.498 -0.429 1.00 46.56 97 ASP A O 1
ATOM 747 N N . GLU A 1 98 ? 25.598 0.261 0.163 1.00 49.69 98 GLU A N 1
ATOM 748 C CA . GLU A 1 98 ? 26.424 -0.711 -0.541 1.00 49.69 98 GLU A CA 1
ATOM 749 C C . GLU A 1 98 ? 26.492 -2.003 0.287 1.00 49.69 98 GLU A C 1
ATOM 751 O O . GLU A 1 98 ? 27.486 -2.346 0.920 1.00 49.69 98 GLU A O 1
ATOM 756 N N . GLY A 1 99 ? 25.363 -2.713 0.310 1.00 44.22 99 GLY A N 1
ATOM 757 C CA . GLY A 1 99 ? 25.254 -4.085 0.781 1.00 44.22 99 GLY A CA 1
ATOM 758 C C . GLY A 1 99 ? 25.527 -5.048 -0.369 1.00 44.22 99 GLY A C 1
ATOM 759 O O . GLY A 1 99 ? 24.698 -5.216 -1.257 1.00 44.22 99 GLY A O 1
ATOM 760 N N . SER A 1 100 ? 26.711 -5.652 -0.353 1.00 53.19 100 SER A N 1
ATOM 761 C CA . SER A 1 100 ? 27.132 -6.752 -1.222 1.00 53.19 100 SER A CA 1
ATOM 762 C C . SER A 1 100 ? 26.153 -7.937 -1.163 1.00 53.19 100 SER A C 1
ATOM 764 O O . SER A 1 100 ? 26.284 -8.778 -0.278 1.00 53.19 100 SER A O 1
ATOM 766 N N . ASP A 1 101 ? 25.253 -8.062 -2.139 1.00 41.50 101 ASP A N 1
ATOM 767 C CA . ASP A 1 101 ? 24.580 -9.329 -2.456 1.00 41.50 101 ASP A CA 1
ATOM 768 C C . ASP A 1 101 ? 25.261 -9.949 -3.684 1.00 41.50 101 ASP A C 1
ATOM 770 O O . ASP A 1 101 ? 24.903 -9.701 -4.837 1.00 41.50 101 ASP A O 1
ATOM 774 N N . SER A 1 102 ? 26.301 -10.742 -3.416 1.00 49.22 102 SER A N 1
ATOM 775 C CA . SER A 1 102 ? 26.795 -11.748 -4.353 1.00 49.22 102 SER A CA 1
ATOM 776 C C . SER A 1 102 ? 25.860 -12.949 -4.252 1.00 49.22 102 SER A C 1
ATOM 778 O O . SER A 1 102 ? 26.021 -13.812 -3.392 1.00 49.22 102 SER A O 1
ATOM 780 N N . GLU A 1 103 ? 24.849 -12.982 -5.111 1.00 47.84 103 GLU A N 1
ATOM 781 C CA . GLU A 1 103 ? 24.098 -14.202 -5.379 1.00 47.84 103 GLU A CA 1
ATOM 782 C C . GLU A 1 103 ? 24.779 -14.883 -6.564 1.00 47.84 103 GLU A C 1
ATOM 784 O O . GLU A 1 103 ? 24.687 -14.427 -7.702 1.00 47.84 103 GLU A O 1
ATOM 789 N N . GLY A 1 104 ? 25.559 -15.923 -6.265 1.00 34.31 104 GLY A N 1
ATOM 790 C CA . GLY A 1 104 ? 26.122 -16.802 -7.277 1.00 34.31 104 GLY A CA 1
ATOM 791 C C . GLY A 1 104 ? 24.999 -17.511 -8.024 1.00 34.31 104 GLY A C 1
ATOM 792 O O . GLY A 1 104 ? 24.212 -18.244 -7.426 1.00 34.31 104 GLY A O 1
ATOM 793 N N . GLU A 1 105 ? 24.948 -17.305 -9.334 1.00 41.22 105 GLU A N 1
ATOM 794 C CA . GLU A 1 105 ? 24.254 -18.190 -10.258 1.00 41.22 105 GLU A CA 1
ATOM 795 C C . GLU A 1 105 ? 25.009 -19.525 -10.254 1.00 41.22 105 GLU A C 1
ATOM 797 O O . GLU A 1 105 ? 26.052 -19.683 -10.884 1.00 41.22 105 GLU A O 1
ATOM 802 N N . ALA A 1 106 ? 24.525 -20.484 -9.464 1.00 37.12 106 ALA A N 1
ATOM 803 C CA . ALA A 1 106 ? 24.872 -21.878 -9.676 1.00 37.12 106 ALA A CA 1
ATOM 804 C C . ALA A 1 106 ? 24.070 -22.349 -10.894 1.00 37.12 106 ALA A C 1
ATOM 806 O O . ALA A 1 106 ? 22.930 -22.797 -10.759 1.00 37.12 106 ALA A O 1
ATOM 807 N N . GLU A 1 107 ? 24.652 -22.196 -12.083 1.00 41.25 107 GLU A N 1
ATOM 808 C CA . GLU A 1 107 ? 24.202 -22.937 -13.254 1.00 41.25 107 GLU A CA 1
ATOM 809 C C . GLU A 1 107 ? 24.404 -24.428 -12.958 1.00 41.25 107 GLU A C 1
ATOM 811 O O . GLU A 1 107 ? 25.521 -24.914 -12.769 1.00 41.25 107 GLU A O 1
ATOM 816 N N . ALA A 1 108 ? 23.294 -25.149 -12.811 1.00 41.78 108 ALA A N 1
ATOM 817 C CA . ALA A 1 108 ? 23.308 -26.598 -12.805 1.00 41.78 108 ALA A CA 1
ATOM 818 C C . ALA A 1 108 ? 23.548 -27.048 -14.250 1.00 41.78 108 ALA A C 1
ATOM 820 O O . ALA A 1 108 ? 22.622 -27.099 -15.054 1.00 41.78 108 ALA A O 1
ATOM 821 N N . GLU A 1 109 ? 24.812 -27.308 -14.566 1.00 40.78 109 GLU A N 1
ATOM 822 C CA . GLU A 1 109 ? 25.244 -27.968 -15.794 1.00 40.78 109 GLU A CA 1
ATOM 823 C C . GLU A 1 109 ? 24.607 -29.367 -15.838 1.00 40.78 109 GLU A C 1
ATOM 825 O O . GLU A 1 109 ? 24.866 -30.212 -14.976 1.00 40.78 109 GLU A O 1
ATOM 830 N N . ASP A 1 110 ? 23.743 -29.586 -16.821 1.00 43.41 110 ASP A N 1
ATOM 831 C CA . ASP A 1 110 ? 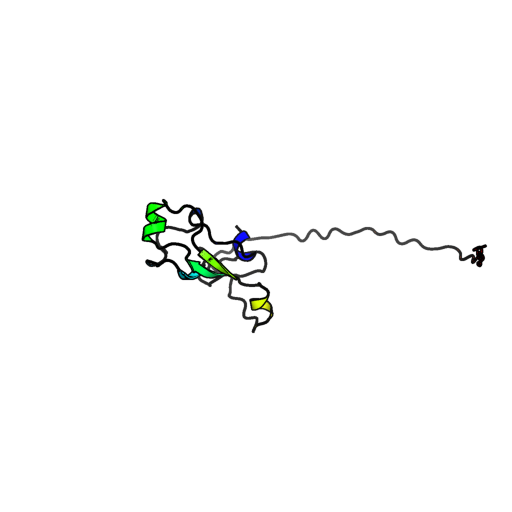23.103 -30.862 -17.119 1.00 43.41 110 ASP A CA 1
ATOM 832 C C . ASP A 1 110 ? 24.023 -31.697 -18.029 1.00 43.41 110 ASP A C 1
ATOM 834 O O . ASP A 1 110 ? 24.287 -31.283 -19.163 1.00 43.41 110 ASP A O 1
ATOM 838 N N . PRO A 1 111 ? 24.578 -32.844 -17.586 1.00 45.38 111 PRO A N 1
ATOM 839 C CA . PRO A 1 111 ? 25.413 -33.667 -18.447 1.00 45.38 111 PRO A CA 1
ATOM 840 C C . PRO A 1 111 ? 24.552 -34.665 -19.236 1.00 45.38 111 PRO A C 1
ATOM 842 O O . PRO A 1 111 ? 24.582 -35.872 -18.984 1.00 45.38 111 PRO A O 1
ATOM 845 N N . GLU A 1 112 ? 23.831 -34.184 -20.250 1.00 41.06 112 GLU A N 1
ATOM 846 C CA . GLU A 1 112 ? 23.162 -35.050 -21.229 1.00 41.06 112 GLU A CA 1
ATOM 847 C C . GLU A 1 112 ? 24.148 -35.489 -22.325 1.00 41.06 112 GLU A C 1
ATOM 849 O O . GLU A 1 112 ? 24.239 -34.939 -23.419 1.00 41.06 112 GLU A O 1
ATOM 854 N N . ASN A 1 113 ? 24.954 -36.484 -21.955 1.00 46.78 113 ASN A N 1
ATOM 855 C CA . ASN A 1 113 ? 25.395 -37.623 -22.762 1.00 46.78 113 ASN A CA 1
ATOM 856 C C . ASN A 1 113 ? 25.215 -37.523 -24.300 1.00 46.78 113 ASN A C 1
ATOM 858 O O . ASN A 1 113 ? 24.162 -37.862 -24.840 1.00 46.78 113 ASN A O 1
ATOM 862 N N . ALA A 1 114 ? 26.296 -37.189 -25.013 1.00 43.75 114 ALA A N 1
ATOM 863 C CA . ALA A 1 114 ? 26.406 -37.360 -26.461 1.00 43.75 114 ALA A CA 1
ATOM 864 C C . ALA A 1 114 ? 27.324 -38.547 -26.802 1.00 43.75 114 ALA A C 1
ATOM 866 O O . ALA A 1 114 ? 28.522 -38.526 -26.518 1.00 43.75 114 ALA A O 1
ATOM 867 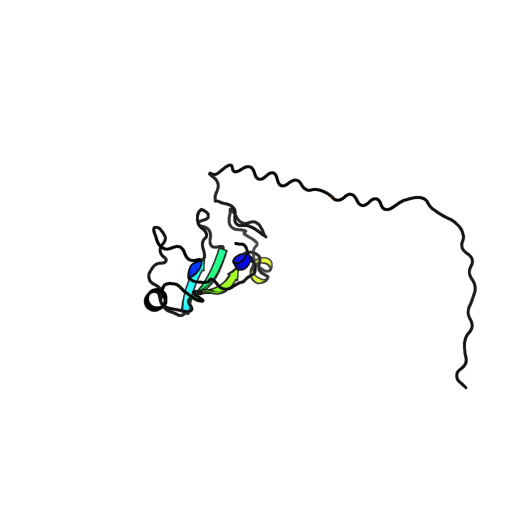N N . GLY A 1 115 ? 26.758 -39.561 -27.460 1.00 32.81 115 GLY A N 1
ATOM 868 C CA . GLY A 1 115 ? 27.472 -40.721 -27.994 1.00 32.81 115 GLY A CA 1
ATOM 869 C C . GLY A 1 115 ? 26.553 -41.624 -28.824 1.00 32.81 115 GLY A C 1
ATOM 870 O O . GLY A 1 115 ? 26.108 -42.658 -28.344 1.00 32.81 115 GLY A O 1
ATOM 871 N N . SER A 1 116 ? 26.242 -41.162 -30.037 1.00 41.22 116 SER A N 1
ATOM 87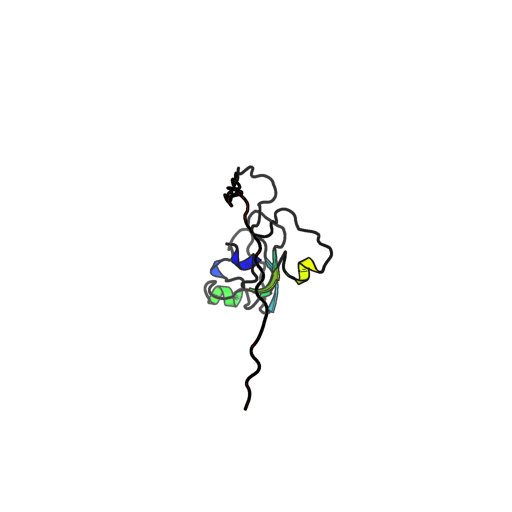2 C CA . SER A 1 116 ? 25.456 -41.758 -31.139 1.00 41.22 116 SER A CA 1
ATOM 873 C C . SER A 1 116 ? 25.956 -43.143 -31.627 1.00 41.22 116 SER A C 1
ATOM 875 O O . SER A 1 116 ? 26.996 -43.598 -31.160 1.00 41.22 116 SER A O 1
ATOM 877 N N . PRO A 1 117 ? 25.456 -43.667 -32.768 1.00 56.28 117 PRO A N 1
ATOM 878 C CA . PRO A 1 117 ? 24.100 -44.106 -33.152 1.00 56.28 117 PRO A CA 1
ATOM 879 C C . PRO A 1 117 ? 24.108 -45.610 -33.549 1.00 56.28 117 PRO A C 1
ATOM 881 O O . PRO A 1 117 ? 25.189 -46.153 -33.713 1.00 56.28 117 PRO A O 1
ATOM 884 N N . GLU A 1 118 ? 22.962 -46.273 -33.784 1.00 41.59 118 GLU A N 1
ATOM 885 C CA . GLU A 1 118 ? 22.872 -47.340 -34.813 1.00 41.59 118 GLU A CA 1
ATOM 886 C C . GLU A 1 118 ? 21.436 -47.849 -35.087 1.00 41.59 118 GLU A C 1
ATOM 888 O O . GLU A 1 118 ? 20.673 -48.165 -34.178 1.00 41.59 118 GLU A O 1
ATOM 893 N N . GLU A 1 119 ? 21.165 -47.909 -3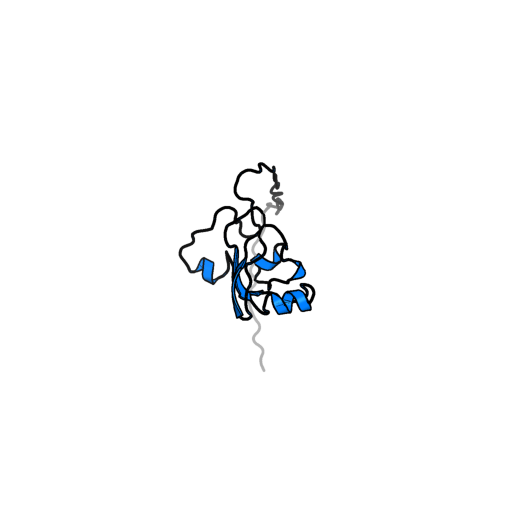6.396 1.00 44.72 119 GLU A N 1
ATOM 894 C CA . GLU A 1 119 ? 20.223 -48.702 -37.204 1.00 44.72 119 GLU A CA 1
ATOM 895 C C . GLU A 1 119 ? 18.689 -48.538 -37.127 1.00 44.72 119 GLU A C 1
ATOM 897 O O . GLU A 1 119 ? 17.991 -48.964 -36.207 1.00 44.72 119 GLU A O 1
ATOM 902 N N . GLU A 1 120 ? 18.174 -48.014 -38.250 1.00 46.47 120 GLU A N 1
ATOM 903 C CA . GLU A 1 120 ? 16.848 -48.258 -38.815 1.00 46.47 120 GLU A CA 1
ATOM 904 C C . GLU A 1 120 ? 16.585 -49.756 -39.051 1.00 46.47 120 GLU A C 1
ATOM 906 O O . GLU A 1 120 ? 17.397 -50.452 -39.655 1.00 46.47 120 GLU A O 1
ATOM 911 N N . ALA A 1 121 ? 15.375 -50.212 -38.725 1.00 47.03 121 ALA A N 1
ATOM 912 C CA . ALA A 1 121 ? 14.690 -51.229 -39.519 1.00 47.03 121 ALA A CA 1
ATOM 913 C C . ALA A 1 121 ? 13.171 -51.069 -39.365 1.00 47.03 121 ALA A C 1
ATOM 915 O O . ALA A 1 121 ? 12.586 -51.369 -38.322 1.00 47.03 121 ALA A O 1
ATOM 916 N N . GLU A 1 122 ? 12.544 -50.584 -40.436 1.00 48.44 122 GLU A N 1
ATOM 917 C CA . GLU A 1 122 ? 11.102 -50.591 -40.657 1.00 48.44 122 GLU A CA 1
ATOM 918 C C . GLU A 1 122 ? 10.498 -51.995 -40.487 1.00 48.44 122 GLU A C 1
ATOM 920 O O . GLU A 1 122 ? 11.026 -52.987 -40.999 1.00 48.44 122 GLU A O 1
ATOM 925 N N . LYS A 1 123 ? 9.300 -52.074 -39.894 1.00 46.50 123 LYS A N 1
ATOM 926 C CA . LYS A 1 123 ? 8.344 -53.122 -40.266 1.00 46.50 123 LYS A CA 1
ATOM 927 C C . LYS A 1 123 ? 6.898 -52.628 -40.219 1.00 46.50 123 LYS A C 1
ATOM 929 O O . LYS A 1 123 ? 6.358 -52.278 -39.175 1.00 46.50 123 LYS A O 1
ATOM 934 N N . VAL A 1 124 ? 6.326 -52.653 -41.415 1.00 50.09 124 VAL A N 1
ATOM 935 C CA . VAL A 1 124 ? 4.974 -52.321 -41.868 1.00 50.09 124 VAL A CA 1
ATOM 936 C C . VAL A 1 124 ? 3.861 -53.112 -41.151 1.00 50.09 124 VAL A C 1
ATOM 938 O O . VAL A 1 124 ? 3.933 -54.333 -41.036 1.00 50.09 124 VAL A O 1
ATOM 941 N N . GLU A 1 125 ? 2.870 -52.347 -40.676 1.00 42.09 125 GLU A N 1
ATOM 942 C CA . GLU A 1 125 ? 1.403 -52.423 -40.867 1.00 42.09 125 GLU A CA 1
ATOM 943 C C . GLU A 1 125 ? 0.629 -53.761 -40.811 1.00 42.09 125 GLU A C 1
ATOM 945 O O . GLU A 1 125 ? 0.981 -54.761 -41.432 1.00 42.09 125 GLU A O 1
ATOM 950 N N . GLY A 1 126 ? -0.541 -53.702 -40.154 1.00 43.97 126 GLY A N 1
ATOM 951 C CA . GLY A 1 126 ? -1.689 -54.565 -40.453 1.00 43.97 126 GLY A CA 1
ATOM 952 C C . GLY A 1 126 ? -2.548 -54.935 -39.241 1.00 43.97 126 GLY A C 1
ATOM 953 O O . GLY A 1 126 ? -2.259 -55.923 -38.564 1.00 43.97 126 GLY A O 1
ATOM 954 N N . LYS A 1 127 ? -3.642 -54.200 -38.988 1.00 48.91 127 LYS A N 1
ATOM 955 C CA . LYS A 1 127 ? -4.765 -54.723 -38.190 1.00 48.91 127 LYS A CA 1
ATOM 956 C C . LYS A 1 127 ? -6.087 -54.016 -38.509 1.00 48.91 127 LYS A C 1
ATOM 958 O O . LYS A 1 127 ? -6.525 -53.133 -37.782 1.00 48.91 127 LYS A O 1
ATOM 963 N N . ASP A 1 128 ? -6.735 -54.483 -39.570 1.00 51.09 128 ASP A N 1
ATOM 964 C CA . ASP A 1 128 ? -8.190 -54.440 -39.693 1.00 51.09 128 ASP A CA 1
ATOM 965 C C . ASP A 1 128 ? -8.767 -55.680 -38.997 1.00 51.09 128 ASP A C 1
ATOM 967 O O . ASP A 1 128 ? -8.377 -56.804 -39.319 1.00 51.09 128 ASP A O 1
ATOM 971 N N . ALA A 1 129 ? -9.674 -55.484 -38.039 1.00 50.28 129 ALA A N 1
ATOM 972 C CA . ALA A 1 129 ? -10.646 -56.493 -37.615 1.00 50.28 129 ALA A CA 1
ATOM 973 C C . ALA A 1 129 ? -11.739 -55.834 -36.756 1.00 50.28 129 ALA A C 1
ATOM 975 O O . ALA A 1 129 ? -11.637 -55.796 -35.531 1.00 50.28 129 ALA A O 1
ATOM 976 N N . GLU A 1 130 ? -12.791 -55.342 -37.409 1.00 45.84 130 GLU A N 1
ATOM 977 C CA . GLU A 1 130 ? -14.119 -55.237 -36.803 1.00 45.84 130 GLU A CA 1
ATOM 978 C C . GLU A 1 130 ? -15.058 -56.126 -37.629 1.00 45.84 130 GLU A C 1
ATOM 980 O O . GLU A 1 130 ? -15.179 -55.961 -38.845 1.00 45.84 130 GLU A O 1
ATOM 985 N N . GLY A 1 131 ? -15.629 -57.130 -36.964 1.00 46.69 131 GLY A N 1
ATOM 986 C CA . GLY A 1 131 ? -16.531 -58.145 -37.505 1.00 46.69 131 GLY A CA 1
ATOM 987 C C . GLY A 1 131 ? -17.044 -59.025 -36.380 1.00 46.69 131 GLY A C 1
ATOM 988 O O . GLY A 1 131 ? -16.196 -59.684 -35.740 1.00 46.69 131 GLY A O 1
#

Organism: NCBI:txid73025

Sequence (131 aa):
STYLLRGADLMLPGVLRGEGVPEPFLARDKRCVVVLKNGMPMAVGSTTLSTTEANKKQWKGKGLRVLHVVYDCLWEAGTRCVPEGYRRDRVCTQAGDEGSDSEGEAEAEDPENAGSPEEEAEKVEGKDAEG

Secondary structure (DSSP, 8-state):
--TGGGTPPEEGGGS--STT------TT-EEEEEETTEEEEEEEEEESS-HHHHHHTTT-SEEEEEEEETTSHHHHHS---PPTTB-SS-BPPPSS-----------------------------------

InterPro domains:
  IPR015947 PUA-like superfamily [SSF88697] (3-78)
  IPR039757 Eukaryotic translation initiation factor 2D [PTHR12217] (1-122)
  IPR048248 Eukaryotic translation initiation factor 2D-like, PUA RNA-binding domain [PF26292] (2-72)
  IPR048248 Eukaryotic translation initiation factor 2D-like, PUA RNA-binding domain [cd21156] (1-70)